Protein AF-A0AAV9SFW2-F1 (afdb_monomer)

Radius of gyration: 16.18 Å; Cα contacts (8 Å, |Δi|>4): 229; chains: 1; b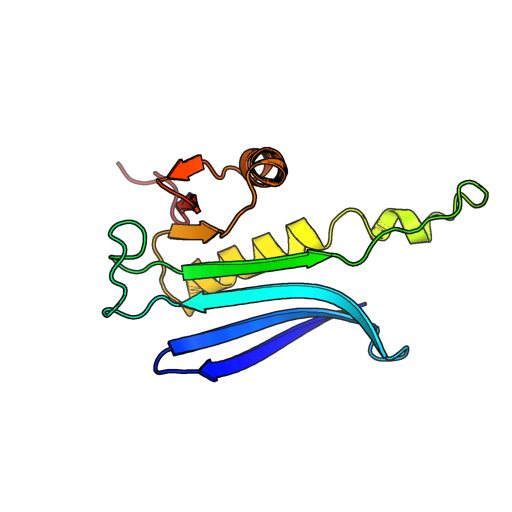ounding box: 47×31×48 Å

pLDDT: mean 85.66, std 17.88, range [33.75, 98.5]

Mean predicted aligned error: 6.97 Å

Sequence (133 aa):
VELVRRDYVANGGRETFLSYEDPEQDILIGLLRLRRCSPQSFRPELKGGVSIVRELHVYGSVVPVSSRDPSKFQHQGFGMMLMEEAERIAREEHGSEKLAVISGVGTRNYYRKMGYELEGPYMVKHLYGAELD

Foldseek 3Di:
DDWDWDWDDDPNWIKIKIFDADPVVRDTFWIWIKIFDDCPDPDPVNHDLEMETEDTGGPDLPDDPPDPDPVSVVSVPRSVVNVVVSLVCSCPPSVGQKYWYQDDPVCLVVVVVVVFDDDPRTTMDGSDDPDDD

Solvent-accessible surface area (backbone atoms only — not comparable to full-atom values): 7829 Å² total; per-residue (Å²): 119,46,84,46,79,50,76,49,80,54,95,94,27,51,37,40,39,39,31,37,32,30,81,91,77,73,40,78,48,30,40,33,38,38,32,50,53,45,93,82,48,82,53,75,91,42,48,82,48,22,23,34,35,68,42,77,48,64,59,76,88,80,68,63,94,87,60,95,49,78,76,67,61,69,66,78,44,58,66,57,54,52,49,52,51,51,51,48,45,28,39,75,72,64,60,18,53,30,42,33,28,65,56,57,82,90,49,46,67,62,46,41,77,74,66,29,44,83,53,89,83,27,37,32,33,68,66,68,70,99,79,89,131

Nearest PDB structures (foldseek):
  8ptx-assembly1_C  TM=8.961E-01  e=6.144E-18  Homo sapiens
  8pty-assembly1_C  TM=9.629E-01  e=1.312E-15  Homo sapiens
  8avg-assembly1_C  TM=9.778E-01  e=6.100E-14  Mus musculus
  8asv-assembly1_C  TM=8.853E-01  e=6.397E-15  Saccharomyces cerevisiae
  6iaz-assembly1_A  TM=8.730E-01  e=1.225E-11  Methanocaldococcus infernus

Organism: NCBI:txid28760

InterPro domains:
  IPR000182 GNAT domain [PF13673] (72-122)
  IPR000182 GNAT domain [PS51186] (1-133)
  IPR016181 Acyl-CoA N-acyltransferase [SSF55729] (10-124)
  IPR039661 ELP3/YhcC [PTHR11135] (1-127)

Structure (mmCIF, N/CA/C/O backbone):
data_AF-A0AAV9SFW2-F1
#
_entry.id   AF-A0AAV9SFW2-F1
#
loop_
_atom_site.group_PDB
_atom_site.id
_atom_site.type_symbol
_atom_site.label_atom_id
_atom_site.label_alt_id
_atom_site.label_comp_id
_atom_site.label_asym_id
_atom_site.label_entity_id
_atom_site.label_seq_id
_atom_site.pdbx_PDB_ins_code
_atom_site.Cartn_x
_atom_site.Cartn_y
_atom_site.Cartn_z
_atom_site.occupancy
_atom_site.B_iso_or_equiv
_atom_site.auth_seq_id
_atom_site.auth_comp_id
_atom_site.auth_asym_id
_atom_site.auth_atom_id
_atom_site.pdbx_PDB_model_num
ATOM 1 N N . VAL A 1 1 ? -12.050 -5.691 17.231 1.00 86.25 1 VAL A N 1
ATOM 2 C CA . VAL A 1 1 ? -11.300 -5.209 16.048 1.00 86.25 1 VAL A CA 1
ATOM 3 C C . VAL A 1 1 ? -10.505 -6.344 15.444 1.00 86.25 1 VAL A C 1
ATOM 5 O O . VAL A 1 1 ? -9.647 -6.902 16.119 1.00 86.25 1 VAL A O 1
ATOM 8 N N . GLU A 1 2 ? -10.789 -6.669 14.193 1.00 92.38 2 GLU A N 1
ATOM 9 C CA . GLU A 1 2 ? -10.129 -7.732 13.439 1.00 92.38 2 GLU A CA 1
ATOM 10 C C . GLU A 1 2 ? -9.654 -7.225 12.076 1.00 92.38 2 GLU A C 1
ATOM 12 O O . GLU A 1 2 ? -10.175 -6.238 11.552 1.00 92.38 2 GLU A O 1
ATOM 17 N N . LEU A 1 3 ? -8.635 -7.888 11.529 1.00 95.12 3 LEU A N 1
ATOM 18 C CA . LEU A 1 3 ? -8.185 -7.671 10.161 1.00 95.12 3 LEU A CA 1
ATOM 19 C C .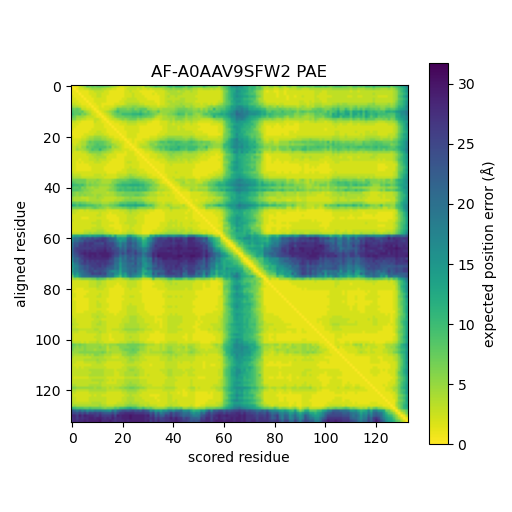 LEU A 1 3 ? -9.055 -8.515 9.227 1.00 95.12 3 LEU A C 1
ATOM 21 O O . LEU A 1 3 ? -9.060 -9.742 9.317 1.00 95.12 3 LEU A O 1
ATOM 25 N N . VAL A 1 4 ? -9.734 -7.859 8.297 1.00 96.12 4 VAL A N 1
ATOM 26 C CA . VAL A 1 4 ? -10.562 -8.493 7.277 1.00 96.12 4 VAL A CA 1
ATOM 27 C C . VAL A 1 4 ? -9.896 -8.333 5.915 1.00 96.12 4 VAL A C 1
ATOM 29 O O . VAL A 1 4 ? -9.399 -7.264 5.559 1.00 96.12 4 VAL A O 1
ATOM 32 N N . ARG A 1 5 ? -9.898 -9.413 5.130 1.00 97.38 5 ARG A N 1
ATOM 33 C CA . ARG A 1 5 ? -9.393 -9.443 3.755 1.00 97.38 5 ARG A CA 1
ATOM 34 C C . ARG A 1 5 ? -10.498 -9.861 2.798 1.00 97.38 5 ARG A C 1
ATOM 36 O O . ARG A 1 5 ? -11.179 -10.859 3.023 1.00 97.38 5 ARG A O 1
ATOM 43 N N . ARG A 1 6 ? -10.645 -9.126 1.696 1.00 96.44 6 ARG A N 1
ATOM 44 C CA . ARG A 1 6 ? -11.575 -9.444 0.605 1.00 96.44 6 ARG A CA 1
ATOM 45 C C . ARG A 1 6 ? -10.853 -9.322 -0.734 1.00 96.44 6 ARG A C 1
ATOM 47 O O . ARG A 1 6 ? -10.420 -8.234 -1.108 1.00 96.44 6 ARG A O 1
ATOM 54 N N . ASP A 1 7 ? -10.745 -10.431 -1.459 1.00 96.38 7 ASP A N 1
ATOM 55 C CA . ASP A 1 7 ? -10.113 -10.476 -2.781 1.00 96.38 7 ASP A CA 1
ATOM 56 C C . ASP A 1 7 ? -11.164 -10.481 -3.892 1.00 96.38 7 ASP A C 1
ATOM 58 O O . ASP A 1 7 ? -12.179 -11.173 -3.805 1.00 96.38 7 ASP A O 1
ATOM 62 N N . TYR A 1 8 ? -10.917 -9.732 -4.966 1.00 93.62 8 TYR A N 1
ATOM 63 C CA . TYR A 1 8 ? -11.796 -9.705 -6.134 1.00 93.62 8 TYR A CA 1
ATOM 64 C C . TYR A 1 8 ? -11.028 -9.425 -7.429 1.00 93.62 8 TYR A C 1
ATOM 66 O O . TYR A 1 8 ? -9.925 -8.874 -7.441 1.00 93.62 8 TYR A O 1
ATOM 74 N N . VAL A 1 9 ? -11.617 -9.826 -8.557 1.00 91.00 9 VAL A N 1
ATOM 75 C CA . VAL A 1 9 ? -11.064 -9.568 -9.892 1.00 91.00 9 VAL A CA 1
ATOM 76 C C . VAL A 1 9 ? -11.655 -8.274 -10.439 1.00 91.00 9 VAL A C 1
ATOM 78 O O . VAL A 1 9 ? -12.872 -8.112 -10.482 1.00 91.00 9 VAL A O 1
ATOM 81 N N . ALA A 1 10 ? -10.797 -7.365 -10.899 1.00 86.12 10 ALA A N 1
ATOM 82 C CA . ALA A 1 10 ? -11.208 -6.107 -11.512 1.00 86.12 10 ALA A CA 1
ATOM 83 C C . ALA A 1 10 ? -10.307 -5.753 -12.702 1.00 86.12 10 ALA A C 1
ATOM 85 O O . ALA A 1 10 ? -9.087 -5.597 -12.555 1.00 86.12 10 ALA A O 1
ATOM 86 N N . ASN A 1 11 ? -10.920 -5.591 -13.882 1.00 82.12 11 ASN A N 1
ATOM 87 C CA . ASN A 1 11 ? -10.264 -5.171 -15.128 1.00 82.12 11 ASN A CA 1
ATOM 88 C C . ASN A 1 11 ? -8.974 -5.958 -15.420 1.00 82.12 11 ASN A C 1
ATOM 90 O O . ASN A 1 11 ? -7.901 -5.378 -15.581 1.00 82.12 11 ASN A O 1
ATOM 94 N N . GLY A 1 12 ? -9.063 -7.292 -15.391 1.00 77.19 12 GLY A N 1
ATOM 95 C CA . GLY A 1 12 ? -7.936 -8.187 -15.683 1.00 77.19 12 GLY A CA 1
ATOM 96 C C . GLY A 1 12 ? -6.836 -8.241 -14.614 1.00 77.19 12 GLY A C 1
ATOM 97 O O . GLY A 1 12 ? -5.820 -8.891 -14.835 1.00 77.19 12 GLY A O 1
ATOM 98 N N . GLY A 1 13 ? -7.016 -7.587 -13.462 1.00 80.44 13 GLY A N 1
ATOM 99 C CA . GLY A 1 13 ? -6.114 -7.693 -12.312 1.00 80.44 13 GLY A CA 1
ATOM 100 C C . GLY A 1 13 ? -6.812 -8.241 -11.072 1.00 80.44 13 GLY A C 1
ATOM 101 O O . GLY A 1 13 ? -8.042 -8.287 -11.006 1.00 80.44 13 GLY A O 1
ATOM 102 N N . ARG A 1 14 ? -6.007 -8.643 -10.087 1.00 85.56 14 ARG A N 1
ATOM 103 C CA . ARG A 1 14 ? -6.465 -9.036 -8.750 1.00 85.56 14 ARG A CA 1
ATOM 104 C C . ARG A 1 14 ? -6.302 -7.860 -7.794 1.00 85.56 14 ARG A C 1
ATOM 106 O O . ARG A 1 14 ? -5.221 -7.271 -7.720 1.00 85.56 14 ARG A O 1
ATOM 113 N N . GLU A 1 15 ? -7.387 -7.523 -7.114 1.00 94.38 15 GLU A N 1
ATOM 114 C CA . GLU A 1 15 ? -7.433 -6.536 -6.041 1.00 94.38 15 GLU A CA 1
ATOM 115 C C . GLU A 1 15 ? -7.601 -7.274 -4.712 1.00 94.38 15 GLU A C 1
ATOM 117 O O . GLU A 1 15 ? -8.403 -8.204 -4.610 1.00 94.38 15 GLU A O 1
ATOM 122 N N . THR A 1 16 ? -6.870 -6.812 -3.707 1.00 97.56 16 THR A N 1
ATOM 123 C CA . THR A 1 16 ? -6.958 -7.253 -2.320 1.00 97.56 16 THR A CA 1
ATOM 124 C C . THR A 1 16 ? -7.346 -6.048 -1.479 1.00 97.56 16 THR A C 1
ATOM 126 O O . THR A 1 16 ? -6.617 -5.055 -1.400 1.00 97.56 16 THR A O 1
ATOM 129 N N . PHE A 1 17 ? -8.534 -6.109 -0.889 1.00 97.94 17 PHE A N 1
ATOM 130 C CA . PHE A 1 17 ? -9.034 -5.106 0.039 1.00 97.94 17 PHE A CA 1
ATOM 131 C C . PHE A 1 17 ? -8.771 -5.580 1.463 1.00 97.94 17 PHE A C 1
ATOM 133 O O . PHE A 1 17 ? -9.316 -6.602 1.882 1.00 97.94 17 PHE A O 1
ATOM 140 N N . LEU A 1 18 ? -7.929 -4.842 2.178 1.00 98.12 18 LEU A N 1
ATOM 141 C CA . LEU A 1 18 ? -7.646 -5.057 3.590 1.00 98.12 18 LEU A CA 1
ATOM 142 C C . LEU A 1 18 ? -8.364 -3.997 4.406 1.00 98.12 18 LEU A C 1
ATOM 144 O O . LEU A 1 18 ? -8.395 -2.829 4.016 1.00 98.12 18 LEU A O 1
ATOM 148 N N . SER A 1 19 ? -8.886 -4.383 5.555 1.00 97.06 19 SER A N 1
ATOM 149 C CA . SER A 1 19 ? -9.516 -3.451 6.474 1.00 97.06 19 SER A CA 1
ATOM 150 C C . SER A 1 19 ? -9.387 -3.914 7.911 1.00 97.06 19 SER A C 1
ATOM 152 O O . SER A 1 19 ? -9.355 -5.104 8.195 1.00 97.06 19 SER A O 1
ATOM 154 N N . TYR A 1 20 ? -9.324 -2.953 8.824 1.00 94.50 20 TYR A N 1
ATOM 155 C CA . TYR A 1 20 ? -9.602 -3.214 10.227 1.00 94.50 20 TYR A CA 1
ATOM 156 C C . TYR A 1 20 ? -11.046 -2.830 10.509 1.00 94.50 20 TYR A C 1
ATOM 158 O O . TYR A 1 20 ? -11.437 -1.681 10.286 1.00 94.50 20 TYR A O 1
ATOM 166 N N . GLU A 1 21 ? -11.824 -3.797 10.980 1.00 92.44 21 GLU A N 1
ATOM 167 C CA . GLU A 1 21 ? -13.260 -3.669 11.226 1.00 92.44 21 GLU A CA 1
ATOM 168 C C . GLU A 1 21 ? -13.593 -4.100 12.665 1.00 92.44 21 GLU A C 1
ATOM 170 O O . GLU A 1 21 ? -12.878 -4.894 13.287 1.00 92.44 21 GLU A O 1
ATOM 175 N N . ASP A 1 22 ? -14.671 -3.547 13.214 1.00 87.88 22 ASP A N 1
ATOM 176 C CA . ASP A 1 22 ? -15.398 -4.099 14.354 1.00 87.88 22 ASP A CA 1
ATOM 177 C C . ASP A 1 22 ? -16.707 -4.711 13.825 1.00 87.88 22 ASP A C 1
ATOM 179 O O . ASP A 1 22 ? -17.646 -3.962 13.547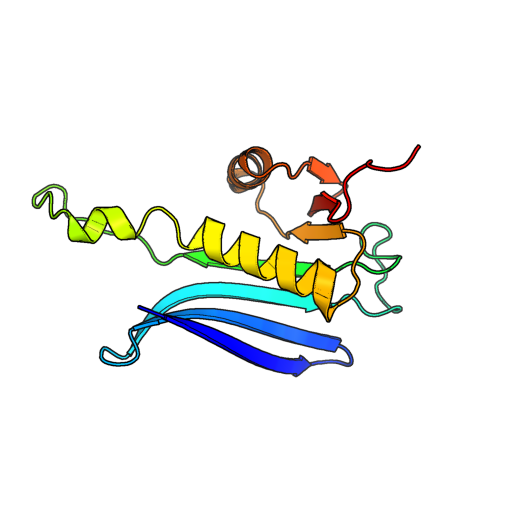 1.00 87.88 22 ASP A O 1
ATOM 183 N N . PRO A 1 23 ? -16.773 -6.041 13.623 1.00 82.94 23 PRO A N 1
ATOM 184 C CA . PRO A 1 23 ? -17.946 -6.685 13.033 1.00 82.94 23 PRO A CA 1
ATOM 185 C C . PRO A 1 23 ? -19.170 -6.662 13.944 1.00 82.94 23 PRO A C 1
ATOM 187 O O . PRO A 1 23 ? -20.293 -6.697 13.449 1.00 82.94 23 PRO A O 1
ATOM 190 N N . GLU A 1 24 ? -18.974 -6.618 15.266 1.00 86.50 24 GLU A N 1
ATOM 191 C CA . GLU A 1 24 ? -20.088 -6.561 16.216 1.00 86.50 24 GLU A CA 1
ATOM 192 C C . GLU A 1 24 ? -20.779 -5.199 16.156 1.00 86.50 24 GLU A C 1
ATOM 194 O O . GLU A 1 24 ? -22.001 -5.111 16.273 1.00 86.50 24 GLU A O 1
ATOM 199 N N . GLN A 1 25 ? -19.992 -4.140 15.960 1.00 82.62 25 GLN A N 1
ATOM 200 C CA . GLN A 1 25 ? -20.489 -2.767 15.893 1.00 82.62 25 GLN A CA 1
ATOM 201 C C . GLN A 1 25 ? -20.710 -2.250 14.464 1.00 82.62 25 GLN A C 1
ATOM 203 O O . GLN A 1 25 ? -21.194 -1.131 14.308 1.00 82.62 25 GLN A O 1
ATOM 208 N N . ASP A 1 26 ? -20.369 -3.039 13.440 1.00 86.19 26 ASP A N 1
ATOM 209 C CA . ASP A 1 26 ? -20.379 -2.656 12.019 1.00 86.19 26 ASP A CA 1
ATOM 210 C C . ASP A 1 26 ? -19.575 -1.365 11.743 1.00 86.19 26 ASP A C 1
ATOM 212 O O . ASP A 1 26 ? -20.018 -0.439 11.060 1.00 86.19 26 ASP A O 1
ATOM 216 N N . ILE A 1 27 ? -18.372 -1.271 12.330 1.00 87.81 27 ILE A N 1
ATOM 217 C CA . ILE A 1 27 ? -17.496 -0.091 12.225 1.00 87.81 27 ILE A CA 1
ATOM 218 C C . ILE A 1 27 ? -16.256 -0.410 11.394 1.00 87.81 27 ILE A C 1
ATOM 220 O O . ILE A 1 27 ? -15.498 -1.328 11.699 1.00 87.81 27 ILE A O 1
ATOM 224 N N . LEU A 1 28 ? -15.974 0.436 10.404 1.00 90.00 28 LEU A N 1
ATOM 225 C CA . LEU A 1 28 ? -14.730 0.420 9.640 1.00 90.00 28 LEU A CA 1
ATOM 226 C C . LEU A 1 28 ? -13.711 1.404 10.235 1.00 90.00 28 LEU A C 1
ATOM 228 O O . LEU A 1 28 ? -13.930 2.614 10.250 1.00 90.00 28 LEU A O 1
ATOM 232 N N . ILE A 1 29 ? -12.568 0.891 10.689 1.00 91.50 29 ILE A N 1
ATOM 233 C CA . ILE A 1 29 ? -11.520 1.673 11.367 1.00 91.50 29 ILE A CA 1
ATOM 234 C C . ILE A 1 29 ? -10.465 2.162 10.374 1.00 91.50 29 ILE A C 1
ATOM 236 O O . ILE A 1 29 ? -9.985 3.294 10.448 1.00 91.50 29 ILE A O 1
ATOM 240 N N . GLY A 1 30 ? -10.105 1.327 9.409 1.00 93.38 30 GLY A N 1
ATOM 241 C CA . GLY A 1 30 ? -9.172 1.687 8.353 1.00 93.38 30 GLY A CA 1
ATOM 242 C C . GLY A 1 30 ? -9.217 0.679 7.223 1.00 93.38 30 GLY A C 1
ATOM 243 O O . GLY A 1 30 ? -9.657 -0.451 7.414 1.00 93.38 30 GLY A O 1
ATOM 244 N N . LEU A 1 31 ? -8.765 1.098 6.049 1.00 97.25 31 LEU A N 1
ATOM 245 C CA . LEU A 1 31 ? -8.707 0.278 4.851 1.00 97.25 31 LEU A CA 1
ATOM 246 C C . LEU A 1 31 ? -7.405 0.491 4.084 1.00 97.25 31 LEU A C 1
ATOM 248 O O . LEU A 1 31 ? -6.758 1.539 4.175 1.00 97.25 31 LEU A O 1
ATOM 252 N N . LEU A 1 32 ? -7.058 -0.510 3.288 1.00 98.50 32 LEU A N 1
ATOM 253 C CA . LEU A 1 32 ? -6.001 -0.466 2.299 1.00 98.50 32 LEU A CA 1
ATOM 254 C C . LEU A 1 32 ? -6.455 -1.207 1.039 1.00 98.50 32 LEU A C 1
ATOM 256 O O . LEU A 1 32 ? -6.989 -2.315 1.097 1.00 98.50 32 LEU A O 1
ATOM 260 N N . ARG A 1 33 ? -6.210 -0.597 -0.123 1.00 98.50 33 ARG A N 1
ATOM 261 C CA . ARG A 1 33 ? -6.430 -1.219 -1.434 1.00 98.50 33 ARG A CA 1
ATOM 262 C C . ARG A 1 33 ? -5.100 -1.605 -2.059 1.00 98.50 33 ARG A C 1
ATOM 264 O O . ARG A 1 33 ? -4.335 -0.728 -2.469 1.00 98.50 33 ARG A O 1
ATOM 271 N N . LEU A 1 34 ? -4.858 -2.903 -2.172 1.00 98.38 34 LEU A N 1
ATOM 272 C CA . LEU A 1 34 ? -3.677 -3.479 -2.799 1.00 98.38 34 LEU A CA 1
ATOM 273 C C . LEU A 1 34 ? -4.049 -4.064 -4.163 1.00 98.38 34 LEU A C 1
ATOM 275 O O . LEU A 1 34 ? -5.027 -4.794 -4.291 1.00 98.38 34 LEU A O 1
ATOM 279 N N . ARG A 1 35 ? -3.240 -3.794 -5.186 1.00 96.00 35 ARG A N 1
ATOM 280 C CA . ARG A 1 35 ? -3.397 -4.389 -6.518 1.00 96.00 35 ARG A CA 1
ATOM 281 C C . ARG A 1 35 ? -2.078 -4.983 -6.985 1.00 96.00 35 ARG A C 1
ATOM 283 O O . ARG A 1 35 ? -1.055 -4.301 -6.963 1.00 96.00 35 ARG A O 1
ATOM 290 N N . ARG A 1 36 ? -2.103 -6.209 -7.509 1.00 94.12 36 ARG A N 1
ATOM 291 C CA . ARG A 1 36 ? -0.976 -6.732 -8.296 1.00 94.12 36 ARG A CA 1
ATOM 292 C C . ARG A 1 36 ? -0.971 -6.069 -9.673 1.00 94.12 36 ARG A C 1
ATOM 294 O O . ARG A 1 36 ? -1.965 -6.156 -10.402 1.00 94.12 36 ARG A O 1
ATOM 301 N N . CYS A 1 37 ? 0.127 -5.417 -10.049 1.00 91.94 37 CYS A N 1
ATOM 302 C CA . CYS A 1 37 ? 0.242 -4.822 -11.377 1.00 91.94 37 CYS A CA 1
ATOM 303 C C . CYS A 1 37 ? 0.221 -5.914 -12.451 1.00 91.94 37 CYS A C 1
ATOM 305 O O . CYS A 1 37 ? 0.890 -6.942 -12.344 1.00 91.94 37 CYS A O 1
ATOM 307 N N . SER A 1 38 ? -0.554 -5.675 -13.504 1.00 86.06 38 SER A N 1
ATOM 308 C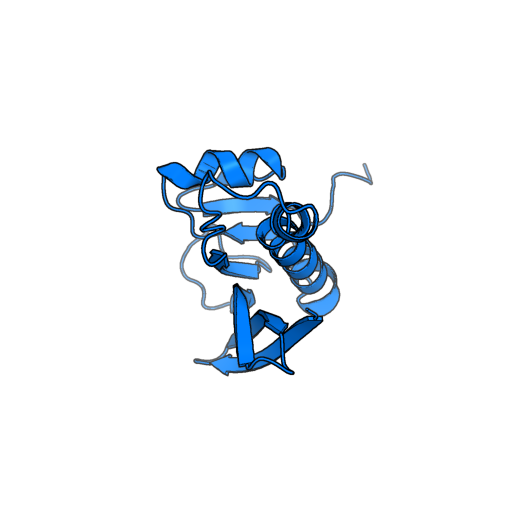 CA . SER A 1 38 ? -0.597 -6.547 -14.672 1.00 86.06 38 SER A CA 1
ATOM 309 C C . SER A 1 38 ? 0.582 -6.250 -15.611 1.00 86.06 38 SER A C 1
ATOM 311 O O . SER A 1 38 ? 1.053 -5.110 -15.634 1.00 86.06 38 SER A O 1
ATOM 313 N N . PRO A 1 39 ? 1.007 -7.195 -16.468 1.00 81.88 39 PRO A N 1
ATOM 314 C CA . PRO A 1 39 ? 2.047 -6.946 -17.475 1.00 81.88 39 PRO A CA 1
ATOM 315 C C . PRO A 1 39 ? 1.754 -5.761 -18.413 1.00 81.88 39 PRO A C 1
ATOM 317 O O . PRO A 1 39 ? 2.670 -5.176 -18.979 1.00 81.88 39 PRO A O 1
ATOM 320 N N . GLN A 1 40 ? 0.481 -5.380 -18.559 1.00 83.81 40 GLN A N 1
ATOM 321 C CA . GLN A 1 40 ? 0.026 -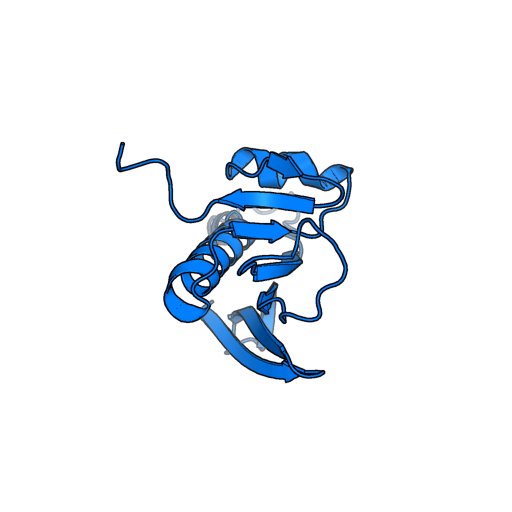4.252 -19.377 1.00 83.81 40 GLN A CA 1
ATOM 322 C C . GLN A 1 40 ? 0.221 -2.874 -18.710 1.00 83.81 40 GLN A C 1
ATOM 324 O O . GLN A 1 40 ? -0.158 -1.858 -19.292 1.00 83.81 40 GLN A O 1
ATOM 329 N N . SER A 1 41 ? 0.789 -2.803 -17.499 1.00 86.06 41 SER A N 1
ATOM 330 C CA . SER A 1 41 ? 1.103 -1.528 -16.843 1.00 86.06 41 SER A CA 1
ATOM 331 C C . SER A 1 41 ? 2.043 -0.677 -17.707 1.00 86.06 41 SER A C 1
ATOM 333 O O . SER A 1 41 ? 3.144 -1.091 -18.070 1.00 86.06 41 SER A O 1
ATOM 335 N N . PHE A 1 42 ? 1.610 0.544 -18.034 1.00 86.88 42 PHE A N 1
ATOM 336 C CA . PHE A 1 42 ? 2.327 1.429 -18.960 1.00 86.88 42 PHE A CA 1
ATOM 337 C C . PHE A 1 42 ? 3.443 2.244 -18.292 1.00 86.88 42 PHE A C 1
ATOM 339 O O . PHE A 1 42 ? 4.397 2.644 -18.959 1.00 86.88 42 PHE A O 1
ATOM 346 N N . ARG A 1 43 ? 3.334 2.497 -16.982 1.00 90.69 43 ARG A N 1
ATOM 347 C CA . ARG A 1 43 ? 4.327 3.257 -16.213 1.00 90.69 43 ARG A CA 1
ATOM 348 C C . ARG A 1 43 ? 5.583 2.410 -15.989 1.00 90.69 43 ARG A C 1
ATOM 350 O O . ARG A 1 43 ? 5.434 1.287 -15.509 1.00 90.69 43 ARG A O 1
ATOM 357 N N . PRO A 1 44 ? 6.787 2.910 -16.321 1.00 90.25 44 PRO A N 1
ATOM 358 C CA . PRO A 1 44 ? 8.021 2.140 -16.180 1.00 90.25 44 PRO A CA 1
ATOM 359 C C . PRO A 1 44 ? 8.280 1.694 -14.735 1.00 90.25 44 PRO A C 1
ATOM 361 O O . PRO A 1 44 ? 8.704 0.562 -14.533 1.00 90.25 44 PRO A O 1
ATOM 364 N N . GLU A 1 45 ? 7.924 2.514 -13.744 1.00 91.56 45 GLU A N 1
ATOM 365 C CA . GLU A 1 45 ? 8.108 2.239 -12.309 1.00 91.56 45 GLU A CA 1
ATOM 366 C C . GLU A 1 45 ? 7.262 1.052 -11.808 1.00 91.56 45 GLU A C 1
ATOM 368 O O . GLU A 1 45 ? 7.538 0.485 -10.753 1.00 91.56 45 GLU A O 1
ATOM 373 N N . LEU A 1 46 ? 6.219 0.674 -12.559 1.00 92.38 46 LEU A N 1
ATOM 374 C CA . LEU A 1 46 ? 5.271 -0.393 -12.217 1.00 92.38 46 LEU A CA 1
ATOM 375 C C . LEU A 1 46 ? 5.454 -1.662 -13.069 1.00 92.38 46 LEU A C 1
ATOM 377 O O . LEU A 1 46 ? 4.581 -2.537 -13.064 1.00 92.38 46 LEU A O 1
ATOM 381 N N . LYS A 1 47 ? 6.547 -1.754 -13.835 1.00 89.12 47 LYS A N 1
ATOM 382 C CA . LYS A 1 47 ? 6.915 -2.948 -14.609 1.00 89.12 47 LYS A CA 1
ATOM 383 C C . LYS A 1 47 ? 7.778 -3.894 -13.772 1.00 89.12 47 LYS A C 1
ATOM 385 O O . LYS A 1 47 ? 8.452 -3.454 -12.853 1.00 89.12 47 LYS A O 1
ATOM 390 N N . GLY A 1 48 ? 7.780 -5.180 -14.136 1.00 83.38 48 GLY A N 1
ATOM 391 C CA . GLY A 1 48 ? 8.668 -6.175 -13.520 1.00 83.38 48 GLY A CA 1
ATOM 392 C C . GLY A 1 48 ? 8.186 -6.680 -12.159 1.00 83.38 48 GLY A C 1
ATOM 393 O O . GLY A 1 48 ? 8.917 -6.612 -11.189 1.00 83.38 48 GLY A O 1
ATOM 394 N N . GLY A 1 49 ? 6.940 -7.160 -12.067 1.00 89.56 49 GLY A N 1
ATOM 395 C CA . GLY A 1 49 ? 6.465 -7.809 -10.836 1.00 89.56 49 GLY A CA 1
ATOM 396 C C . GLY A 1 49 ? 6.308 -6.840 -9.662 1.00 89.56 49 GLY A C 1
ATOM 397 O O . GLY A 1 49 ? 6.933 -6.999 -8.621 1.00 89.56 49 GLY A O 1
ATOM 398 N N . VAL A 1 50 ? 5.452 -5.832 -9.825 1.00 95.06 50 VAL A N 1
ATOM 399 C CA . VAL A 1 50 ? 5.193 -4.809 -8.802 1.00 95.06 50 VAL A CA 1
ATOM 400 C C . VAL A 1 50 ? 3.785 -4.982 -8.241 1.00 95.06 50 VAL A C 1
ATOM 402 O O . VAL A 1 50 ? 2.840 -5.267 -8.981 1.00 95.06 50 VAL A O 1
ATOM 405 N N . SER A 1 51 ? 3.619 -4.761 -6.943 1.00 97.12 51 SER A N 1
ATOM 406 C CA . SER A 1 51 ? 2.303 -4.506 -6.353 1.00 97.12 51 SER A CA 1
ATOM 407 C C . SER A 1 51 ? 2.163 -3.031 -6.014 1.00 97.12 51 SER A C 1
ATOM 409 O O . SER A 1 51 ? 3.154 -2.347 -5.765 1.00 97.12 51 SER A O 1
ATOM 411 N N . ILE A 1 52 ? 0.932 -2.527 -6.022 1.00 97.50 52 ILE A N 1
ATOM 412 C CA . ILE A 1 52 ? 0.642 -1.123 -5.750 1.00 97.50 52 ILE A CA 1
ATOM 413 C C . ILE A 1 52 ? -0.439 -0.971 -4.683 1.00 97.50 52 ILE A C 1
ATOM 415 O O . ILE A 1 52 ? -1.544 -1.499 -4.817 1.00 97.50 52 ILE A O 1
ATOM 419 N N . VAL A 1 53 ? -0.128 -0.199 -3.645 1.00 98.38 53 VAL A N 1
ATOM 420 C CA . VAL A 1 53 ? -1.103 0.371 -2.719 1.00 98.38 53 VAL A CA 1
ATOM 421 C C . VAL A 1 53 ? -1.720 1.590 -3.387 1.00 98.38 53 VAL A C 1
ATOM 423 O O . VAL A 1 53 ? -1.061 2.604 -3.641 1.00 98.38 53 VAL A O 1
ATOM 426 N N . ARG A 1 54 ? -3.002 1.469 -3.713 1.00 97.06 54 ARG A N 1
ATOM 427 C CA . ARG A 1 54 ? -3.767 2.507 -4.411 1.00 97.06 54 ARG A CA 1
ATOM 428 C C . ARG A 1 54 ? -4.389 3.507 -3.449 1.00 97.06 54 ARG A C 1
ATOM 430 O O . ARG A 1 54 ? -4.621 4.650 -3.823 1.00 97.06 54 ARG A O 1
ATOM 437 N N . GLU A 1 55 ? -4.675 3.049 -2.240 1.00 97.06 55 GLU A N 1
ATOM 438 C CA . GLU A 1 55 ? -5.305 3.820 -1.182 1.00 97.06 55 GLU A CA 1
ATOM 439 C C . GLU A 1 55 ? -4.915 3.204 0.162 1.00 97.06 55 GLU A C 1
ATOM 441 O O . GLU A 1 55 ? -4.979 1.986 0.319 1.00 97.06 55 GLU A O 1
ATOM 446 N N . LEU A 1 56 ? -4.533 4.054 1.109 1.00 96.38 56 LEU A N 1
ATOM 447 C CA . LEU A 1 56 ? -4.469 3.754 2.534 1.00 96.38 56 LEU A CA 1
ATOM 448 C C . LEU A 1 56 ? -5.278 4.845 3.228 1.00 96.38 56 LEU A C 1
ATOM 450 O O . LEU A 1 56 ? -4.993 6.032 3.049 1.00 96.38 56 LEU A O 1
ATOM 454 N N . HIS A 1 57 ? -6.274 4.451 4.011 1.00 94.06 57 HIS A N 1
ATOM 455 C CA . HIS A 1 57 ? -7.108 5.383 4.753 1.00 94.06 57 HIS A CA 1
ATOM 456 C C . HIS A 1 57 ? -7.353 4.842 6.154 1.00 94.06 57 HIS A C 1
ATOM 458 O O . HIS A 1 57 ? -7.831 3.725 6.316 1.00 94.06 57 HIS A O 1
ATOM 464 N N . VAL A 1 58 ? -7.045 5.638 7.172 1.00 90.38 58 VAL A N 1
ATOM 465 C CA . VAL A 1 58 ? -7.374 5.323 8.565 1.00 90.38 58 VAL A CA 1
ATOM 466 C C . VAL A 1 58 ? -8.352 6.384 9.031 1.00 90.38 58 VAL A C 1
ATOM 468 O O . VAL A 1 58 ? -8.029 7.575 8.994 1.00 90.38 58 VAL A O 1
ATOM 471 N N . TYR A 1 59 ? -9.551 5.962 9.422 1.00 86.88 59 TYR A N 1
ATOM 472 C CA . TYR A 1 59 ? -10.570 6.880 9.903 1.00 86.88 59 TYR A CA 1
ATOM 473 C C . TYR A 1 59 ? -10.132 7.466 11.243 1.00 86.88 59 TYR A C 1
ATOM 475 O O . TYR A 1 59 ? -9.545 6.793 12.092 1.00 86.88 59 TYR A O 1
ATOM 483 N N . GLY A 1 60 ? -10.340 8.776 11.375 1.00 67.56 60 GLY A N 1
ATOM 484 C CA . GLY A 1 60 ? -9.707 9.588 12.399 1.00 67.56 60 GLY A CA 1
ATOM 485 C C . GLY A 1 60 ? -9.935 9.083 13.820 1.00 67.56 60 GLY A C 1
ATOM 486 O O . GLY A 1 60 ? -11.061 8.887 14.270 1.00 67.56 60 GLY A O 1
ATOM 487 N N . SER A 1 61 ? -8.832 9.038 14.559 1.00 52.66 61 SER A N 1
ATOM 488 C CA . SER A 1 61 ? -8.751 9.218 16.002 1.00 52.66 61 SER A CA 1
ATOM 489 C C . SER A 1 61 ? -9.320 10.589 16.406 1.00 52.66 61 SER A C 1
ATOM 491 O O . SER A 1 61 ? -8.573 11.504 16.756 1.00 52.66 61 SER A O 1
ATOM 493 N N . VAL A 1 62 ? -10.640 10.774 16.333 1.00 43.22 62 VAL A N 1
ATOM 494 C CA . VAL A 1 62 ? -11.312 11.923 16.954 1.00 43.22 62 VAL A CA 1
ATOM 495 C C . VAL A 1 62 ? -11.423 11.608 18.440 1.00 43.22 62 VAL A C 1
ATOM 497 O O . VAL A 1 62 ? -12.443 11.126 18.921 1.00 43.22 62 VAL A O 1
ATOM 500 N N . VAL A 1 63 ? -10.337 11.809 19.183 1.00 40.06 63 VAL A N 1
ATOM 501 C CA . VAL A 1 63 ? -10.400 11.766 20.643 1.00 40.06 63 VAL A CA 1
ATOM 502 C C . VAL A 1 63 ? -10.784 13.169 21.105 1.00 40.06 63 VAL A C 1
ATOM 504 O O . VAL A 1 63 ? -9.998 14.097 20.904 1.00 40.06 63 VAL A O 1
ATOM 507 N N . PRO A 1 64 ? -11.965 13.377 21.718 1.00 36.81 64 PRO A N 1
ATOM 508 C CA . PRO A 1 64 ? -12.227 14.615 22.432 1.00 36.81 64 PRO A CA 1
ATOM 509 C C . PRO A 1 64 ? -11.120 14.804 23.469 1.00 36.81 64 PRO A C 1
ATOM 511 O O . PRO A 1 64 ? -10.826 13.884 24.235 1.00 36.81 64 PRO A O 1
ATOM 514 N N . VAL A 1 65 ? -10.527 15.998 23.512 1.00 42.66 65 VAL A N 1
ATOM 515 C CA . VAL A 1 65 ? -9.429 16.387 24.423 1.00 42.66 65 VAL A CA 1
ATOM 516 C C . VAL A 1 65 ? -9.765 16.145 25.914 1.00 42.66 65 VAL A C 1
ATOM 518 O O . VAL A 1 65 ? -8.883 16.172 26.765 1.00 42.66 65 VAL A O 1
ATOM 521 N N . SER A 1 66 ? -11.021 15.840 26.250 1.00 39.00 66 SER A N 1
ATOM 522 C CA . SER A 1 66 ? -11.526 15.653 27.611 1.00 39.00 66 SER A CA 1
ATOM 523 C C . SER A 1 66 ? -11.530 14.215 28.158 1.00 39.00 66 SER A C 1
ATOM 525 O O . SER A 1 66 ? -11.956 14.024 29.292 1.00 39.00 66 SER A O 1
ATOM 527 N N . SER A 1 67 ? -11.056 13.193 27.434 1.00 42.66 67 SER A N 1
ATOM 528 C CA . SER A 1 67 ? -10.982 11.827 27.995 1.00 42.66 67 SER A CA 1
ATOM 529 C C . SER A 1 67 ? -9.731 11.081 27.539 1.00 42.66 67 SER A C 1
ATOM 531 O O . SER A 1 67 ? -9.677 10.517 26.446 1.00 42.66 67 SER A O 1
ATOM 533 N N . ARG A 1 68 ? -8.707 11.066 28.402 1.00 42.94 68 ARG A N 1
ATOM 534 C CA . ARG A 1 68 ? -7.572 10.136 28.304 1.00 42.94 68 ARG A CA 1
ATOM 535 C C . ARG A 1 68 ? -8.066 8.729 28.648 1.00 42.94 68 ARG A C 1
ATOM 537 O O . ARG A 1 68 ? -7.878 8.264 29.765 1.00 42.94 68 ARG A O 1
ATOM 544 N N . ASP A 1 69 ? -8.743 8.096 27.700 1.00 51.38 69 ASP A N 1
ATOM 545 C CA . ASP A 1 69 ? -9.108 6.686 27.782 1.00 51.38 69 ASP A CA 1
ATOM 546 C C . ASP A 1 69 ? -7.965 5.843 27.177 1.00 51.38 69 ASP A C 1
ATOM 548 O O . ASP A 1 69 ? -7.617 6.053 26.009 1.00 51.38 69 ASP A O 1
ATOM 552 N N . PRO A 1 70 ? -7.342 4.924 27.939 1.00 49.53 70 PRO A N 1
ATOM 553 C CA . PRO A 1 70 ? -6.270 4.049 27.457 1.00 49.53 70 PRO A CA 1
ATOM 554 C C . PRO A 1 70 ? -6.653 3.206 26.233 1.00 49.53 70 PRO A C 1
ATOM 556 O O . PRO A 1 70 ? -5.782 2.870 25.433 1.00 49.53 70 PRO A O 1
ATOM 559 N N . SER A 1 71 ? -7.942 2.906 26.039 1.00 50.56 71 SER A N 1
ATOM 560 C CA . SER A 1 71 ? -8.435 2.177 24.861 1.00 50.56 71 SER A CA 1
ATOM 561 C C . SER A 1 71 ? -8.230 2.951 23.550 1.00 50.56 71 SER A C 1
ATOM 563 O O . SER A 1 71 ? -7.957 2.356 22.511 1.00 50.56 71 SER A O 1
ATOM 565 N N . LYS A 1 72 ? -8.239 4.291 23.591 1.00 46.50 72 LYS A N 1
ATOM 566 C CA . LYS A 1 72 ? -8.064 5.148 22.405 1.00 46.50 72 LYS A CA 1
ATOM 567 C C . LYS A 1 72 ? -6.609 5.247 21.933 1.00 46.50 72 LYS A C 1
ATOM 569 O O . LYS A 1 72 ? -6.360 5.624 20.788 1.00 46.50 72 LYS A O 1
ATOM 574 N N . PHE A 1 73 ? -5.646 4.882 22.784 1.00 45.12 73 PHE A N 1
ATOM 575 C CA . PHE A 1 73 ? -4.236 4.761 22.399 1.00 45.12 73 PHE A CA 1
ATOM 576 C C . PHE A 1 73 ? -3.976 3.556 21.479 1.00 45.12 73 PHE A C 1
ATOM 578 O O . PHE A 1 73 ? -2.995 3.577 20.740 1.00 45.12 73 PHE A O 1
ATOM 585 N N . GLN A 1 74 ? -4.870 2.556 21.436 1.00 48.06 74 GLN A N 1
ATOM 586 C CA . GLN A 1 74 ? -4.740 1.405 20.529 1.00 48.06 74 GLN A CA 1
ATOM 587 C C . GLN A 1 74 ? -4.925 1.763 19.043 1.00 48.06 74 GLN A C 1
ATOM 589 O O . GLN A 1 74 ? -4.515 0.992 18.181 1.00 48.06 74 GLN A O 1
ATOM 594 N N . HIS A 1 75 ? -5.487 2.934 18.708 1.00 52.69 75 HIS A N 1
ATOM 595 C CA . HIS A 1 75 ? -5.690 3.339 17.309 1.00 52.69 75 HIS A CA 1
ATOM 596 C C . HIS A 1 75 ? -4.422 3.845 16.603 1.00 52.69 75 HIS A C 1
ATOM 598 O O . HIS A 1 75 ? -4.410 3.989 15.377 1.00 52.69 75 HIS A O 1
ATOM 604 N N . GLN A 1 76 ? -3.337 4.102 17.340 1.00 58.66 76 GLN A N 1
ATOM 605 C CA . GLN A 1 76 ? -2.057 4.520 16.767 1.00 58.66 76 GLN A CA 1
ATOM 606 C C . GLN A 1 76 ? -1.283 3.308 16.231 1.00 58.66 76 GLN A C 1
ATOM 608 O O . GLN A 1 76 ? -0.303 2.871 16.820 1.00 58.66 76 GLN A O 1
ATOM 613 N N . GLY A 1 77 ? -1.729 2.747 15.106 1.00 84.94 77 GLY A N 1
ATOM 614 C CA . GLY A 1 77 ? -1.012 1.628 14.486 1.00 84.94 77 GLY A CA 1
ATOM 615 C C . GLY A 1 77 ? -1.677 1.008 13.266 1.00 84.94 77 GLY A C 1
ATOM 616 O O . GLY A 1 77 ? -0.973 0.444 12.436 1.00 84.94 77 GLY A O 1
ATOM 617 N N . PHE A 1 78 ? -2.995 1.163 13.092 1.00 90.50 78 PHE A N 1
ATOM 618 C CA . PHE A 1 78 ? -3.731 0.484 12.016 1.00 90.50 78 PHE A CA 1
ATOM 619 C C . PHE A 1 78 ? -3.170 0.751 10.621 1.00 90.50 78 PHE A C 1
ATOM 621 O O . PHE A 1 78 ? -3.067 -0.173 9.824 1.00 90.50 78 PHE A O 1
ATOM 628 N N . GLY A 1 79 ? -2.735 1.982 10.339 1.00 93.00 79 GLY A N 1
ATOM 629 C CA . GLY A 1 79 ? -2.109 2.289 9.053 1.00 93.00 79 GLY A CA 1
ATOM 630 C C . GLY A 1 79 ? -0.797 1.534 8.826 1.00 93.00 79 GLY A C 1
ATOM 631 O O . GLY A 1 79 ? -0.551 1.069 7.721 1.00 93.00 79 GLY A O 1
ATOM 632 N N . MET A 1 80 ? 0.014 1.360 9.874 1.00 93.00 80 MET A N 1
ATOM 633 C CA . MET A 1 80 ? 1.262 0.601 9.791 1.00 93.00 80 MET A CA 1
ATOM 634 C C . MET A 1 80 ? 0.985 -0.894 9.647 1.00 93.00 80 MET A C 1
ATOM 636 O O . MET A 1 80 ? 1.524 -1.507 8.738 1.00 93.00 80 MET A O 1
ATOM 640 N N . MET A 1 81 ? 0.070 -1.445 10.447 1.00 94.62 81 MET A N 1
ATOM 641 C CA . MET A 1 81 ? -0.304 -2.861 10.361 1.00 94.62 81 MET A CA 1
ATOM 642 C C . MET A 1 81 ? -0.919 -3.220 8.997 1.00 94.62 81 MET A C 1
ATOM 644 O O . MET A 1 81 ? -0.616 -4.268 8.436 1.00 94.62 81 MET A O 1
ATOM 648 N N . LEU A 1 82 ? -1.736 -2.330 8.415 1.00 97.19 82 LEU A N 1
ATOM 649 C CA . LEU A 1 82 ? -2.253 -2.502 7.051 1.00 97.19 82 LEU A CA 1
ATOM 650 C C . LEU A 1 82 ? -1.122 -2.525 6.017 1.00 97.19 82 LEU A C 1
ATOM 652 O O . LEU A 1 82 ? -1.151 -3.344 5.102 1.00 97.19 82 LEU A O 1
ATOM 656 N N . MET A 1 83 ? -0.137 -1.631 6.147 1.00 97.81 83 MET A N 1
ATOM 657 C CA . MET A 1 83 ? 1.022 -1.596 5.252 1.00 97.81 83 MET A CA 1
ATOM 658 C C . MET A 1 83 ? 1.902 -2.841 5.405 1.00 97.81 83 MET A C 1
ATOM 660 O O . MET A 1 83 ? 2.323 -3.393 4.395 1.00 97.81 83 MET A O 1
ATOM 664 N N . GLU A 1 84 ? 2.139 -3.315 6.628 1.00 97.19 84 GLU A N 1
ATOM 665 C CA . GLU A 1 84 ? 2.896 -4.545 6.900 1.00 97.19 84 GLU A CA 1
ATOM 666 C C . GLU A 1 84 ? 2.224 -5.769 6.269 1.00 97.19 84 GLU A C 1
ATOM 668 O O . GLU A 1 84 ? 2.882 -6.551 5.581 1.00 97.19 84 GLU A O 1
ATOM 673 N N . GLU A 1 85 ? 0.903 -5.902 6.414 1.00 98.19 85 GLU A N 1
ATOM 674 C CA . GLU A 1 85 ? 0.172 -6.992 5.766 1.00 98.19 85 GLU A CA 1
ATOM 675 C C . GLU A 1 85 ? 0.177 -6.849 4.237 1.00 98.19 85 GLU A C 1
ATOM 677 O O . GLU A 1 85 ? 0.324 -7.836 3.514 1.00 98.19 85 GLU A O 1
ATOM 682 N N . ALA A 1 86 ? 0.084 -5.623 3.713 1.00 98.38 86 ALA A N 1
ATOM 683 C CA . ALA A 1 86 ? 0.197 -5.381 2.279 1.00 98.38 86 ALA A CA 1
ATOM 684 C C . ALA A 1 86 ? 1.584 -5.760 1.732 1.00 98.38 86 ALA A C 1
ATOM 686 O O . ALA A 1 86 ? 1.669 -6.349 0.653 1.00 98.38 86 ALA A O 1
ATOM 687 N N . GLU A 1 87 ? 2.661 -5.461 2.466 1.00 98.38 87 GLU A N 1
ATOM 688 C CA . GLU A 1 87 ? 4.030 -5.886 2.145 1.00 98.38 87 GLU A CA 1
ATOM 689 C C . GLU A 1 87 ? 4.149 -7.414 2.146 1.00 98.38 87 GLU A C 1
ATOM 691 O O . GLU A 1 87 ? 4.686 -7.984 1.191 1.00 98.38 87 GLU A O 1
ATOM 696 N N . ARG A 1 88 ? 3.588 -8.083 3.162 1.00 98.00 88 ARG A N 1
ATOM 697 C CA . ARG A 1 88 ? 3.565 -9.548 3.264 1.00 98.00 88 ARG A CA 1
ATOM 698 C C . ARG A 1 88 ? 2.853 -10.185 2.069 1.00 98.00 88 ARG A C 1
ATOM 700 O O . ARG A 1 88 ? 3.446 -11.023 1.394 1.00 98.00 88 ARG A O 1
ATOM 707 N N . ILE A 1 89 ? 1.628 -9.753 1.754 1.00 97.81 89 ILE A N 1
ATOM 708 C CA . ILE A 1 89 ? 0.844 -10.264 0.613 1.00 97.81 89 ILE A CA 1
ATOM 709 C C . ILE A 1 89 ? 1.571 -9.992 -0.708 1.00 97.81 89 ILE A C 1
ATOM 711 O O . ILE A 1 89 ? 1.679 -10.879 -1.560 1.00 97.81 89 ILE A O 1
ATOM 715 N N . ALA A 1 90 ? 2.105 -8.781 -0.886 1.00 97.44 90 ALA A N 1
ATOM 716 C CA . ALA A 1 90 ? 2.840 -8.421 -2.092 1.00 97.44 90 ALA A CA 1
ATOM 717 C C . ALA A 1 90 ? 4.065 -9.324 -2.308 1.00 97.44 90 ALA A C 1
ATOM 719 O O . ALA A 1 90 ? 4.316 -9.754 -3.435 1.00 97.44 90 ALA A O 1
ATOM 720 N N . ARG A 1 91 ? 4.796 -9.651 -1.242 1.00 96.62 91 ARG A N 1
ATOM 721 C CA . ARG A 1 91 ? 5.977 -10.514 -1.300 1.00 96.62 91 ARG A CA 1
ATOM 722 C C . ARG A 1 91 ? 5.606 -11.985 -1.484 1.00 96.62 91 ARG A C 1
ATOM 724 O O . ARG A 1 91 ? 6.065 -12.627 -2.420 1.00 96.62 91 ARG A O 1
ATOM 731 N N . GLU A 1 92 ? 4.780 -12.522 -0.597 1.00 96.88 92 GLU A N 1
ATOM 732 C CA . GLU A 1 92 ? 4.570 -13.968 -0.460 1.00 96.88 92 GLU A CA 1
ATOM 733 C C . GLU A 1 92 ? 3.531 -14.512 -1.441 1.00 96.88 92 GLU A C 1
ATOM 735 O O . GLU A 1 92 ? 3.672 -15.629 -1.930 1.00 96.88 92 GLU A O 1
ATOM 740 N N . GLU A 1 93 ? 2.503 -13.726 -1.768 1.00 95.69 93 GLU A N 1
ATOM 741 C CA . GLU A 1 93 ? 1.379 -14.199 -2.584 1.00 95.69 93 GLU A CA 1
ATOM 742 C C . GLU A 1 93 ? 1.405 -13.629 -4.001 1.00 95.69 93 GLU A C 1
ATOM 744 O O . GLU A 1 93 ? 1.102 -14.324 -4.975 1.00 95.69 93 GLU A O 1
ATOM 749 N N . HIS A 1 94 ? 1.770 -12.354 -4.150 1.00 94.31 94 HIS A N 1
ATOM 750 C CA . HIS A 1 94 ? 1.919 -11.760 -5.476 1.00 94.31 94 HIS A CA 1
ATOM 751 C C . HIS A 1 94 ? 3.280 -12.070 -6.107 1.00 94.31 94 HIS A C 1
ATOM 753 O O . HIS A 1 94 ? 3.385 -11.974 -7.333 1.00 94.31 94 HIS A O 1
ATOM 759 N N . GLY A 1 95 ? 4.294 -12.427 -5.308 1.00 94.06 95 GLY A N 1
ATOM 760 C CA . GLY A 1 95 ? 5.673 -12.597 -5.773 1.00 94.06 95 GLY A CA 1
ATOM 761 C C . GLY A 1 95 ? 6.240 -11.300 -6.346 1.00 94.06 95 GLY A C 1
ATOM 762 O O . GLY A 1 95 ? 6.831 -11.309 -7.422 1.00 94.06 95 GLY A O 1
ATOM 763 N N . SER A 1 96 ? 5.936 -10.168 -5.707 1.00 95.25 96 SER A N 1
ATOM 764 C CA . SER A 1 96 ? 6.371 -8.848 -6.167 1.00 95.25 96 SER A CA 1
ATOM 765 C C . SER A 1 96 ? 7.757 -8.520 -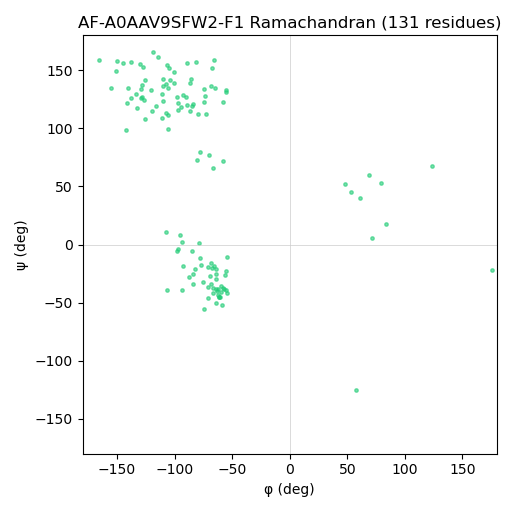5.635 1.00 95.25 96 SER A C 1
ATOM 767 O O . SER A 1 96 ? 8.031 -8.736 -4.459 1.00 95.25 96 SER A O 1
ATOM 769 N N . GLU A 1 97 ? 8.602 -7.924 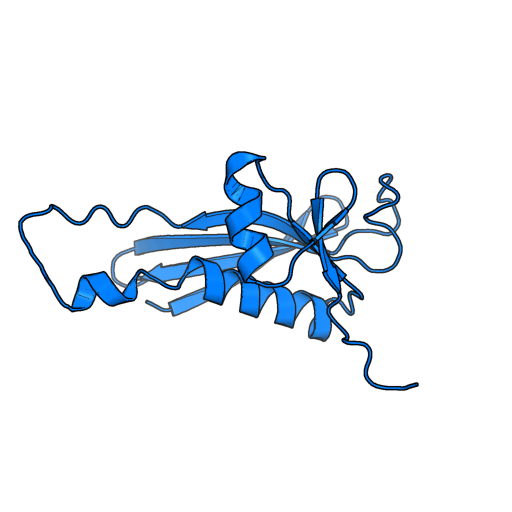-6.469 1.00 95.25 97 GLU A N 1
ATOM 770 C CA . GLU A 1 97 ? 9.948 -7.488 -6.079 1.00 95.25 97 GLU A CA 1
ATOM 771 C C . GLU A 1 97 ? 9.908 -6.214 -5.226 1.00 95.25 97 GLU A C 1
ATOM 773 O O . GLU A 1 97 ? 10.736 -6.006 -4.336 1.00 95.25 97 GLU A O 1
ATOM 778 N N . LYS A 1 98 ? 8.918 -5.356 -5.489 1.00 96.00 98 LYS A N 1
ATOM 779 C CA . LYS A 1 98 ? 8.712 -4.094 -4.778 1.00 96.00 98 LYS A CA 1
ATOM 780 C C . LYS A 1 98 ? 7.233 -3.754 -4.615 1.00 96.00 98 LYS A C 1
ATOM 782 O O . LYS A 1 98 ? 6.381 -4.183 -5.403 1.00 96.00 98 LYS A O 1
ATOM 787 N N . LEU A 1 99 ? 6.947 -2.946 -3.597 1.00 98.19 99 LEU A N 1
ATOM 788 C CA . LEU A 1 99 ? 5.638 -2.361 -3.327 1.00 98.19 99 LEU A CA 1
ATOM 789 C C . LEU A 1 99 ? 5.687 -0.855 -3.588 1.00 98.19 99 LEU A C 1
ATOM 791 O O . LEU A 1 99 ? 6.499 -0.140 -3.003 1.00 98.19 99 LEU A O 1
ATOM 795 N N . ALA A 1 100 ? 4.811 -0.378 -4.468 1.00 98.06 100 ALA A N 1
ATOM 796 C CA . ALA A 1 100 ? 4.625 1.037 -4.762 1.00 98.06 100 ALA A CA 1
ATOM 797 C C . ALA A 1 100 ? 3.393 1.585 -4.034 1.00 98.06 100 ALA A C 1
ATOM 799 O O . ALA A 1 100 ? 2.397 0.888 -3.874 1.00 98.06 100 ALA A O 1
ATOM 800 N N . VAL A 1 101 ? 3.417 2.856 -3.646 1.00 98.31 101 VAL A N 1
ATOM 801 C CA . VAL A 1 101 ? 2.308 3.532 -2.970 1.00 98.31 101 VAL A CA 1
ATOM 802 C C . VAL A 1 101 ? 1.977 4.828 -3.691 1.00 98.31 101 VAL A C 1
ATOM 804 O O . VAL A 1 101 ? 2.840 5.693 -3.891 1.00 98.31 101 VAL A O 1
ATOM 807 N N . ILE A 1 102 ? 0.702 4.993 -4.046 1.00 97.12 102 ILE A N 1
ATOM 808 C CA . ILE A 1 102 ? 0.169 6.285 -4.478 1.00 97.12 102 ILE A CA 1
ATOM 809 C C . ILE A 1 102 ? 0.073 7.175 -3.240 1.00 97.12 102 ILE A C 1
ATOM 811 O O . ILE A 1 102 ? -0.722 6.921 -2.339 1.00 97.12 102 ILE A O 1
ATOM 815 N N . SER A 1 103 ? 0.896 8.221 -3.182 1.00 91.75 103 SER A N 1
ATOM 816 C CA . SER A 1 103 ? 0.950 9.116 -2.025 1.00 91.75 103 SER A CA 1
ATOM 817 C C . SER A 1 103 ? 0.806 10.578 -2.433 1.00 91.75 103 SER A C 1
ATOM 819 O O . SER A 1 103 ? 1.424 11.041 -3.397 1.00 91.75 103 SER A O 1
ATOM 821 N N . GLY A 1 104 ? 0.014 11.329 -1.666 1.00 91.62 104 GLY A N 1
ATOM 822 C CA . GLY A 1 104 ? 0.016 12.785 -1.751 1.00 91.62 104 GLY A CA 1
ATOM 823 C C . GLY A 1 104 ? 1.346 13.346 -1.242 1.00 91.62 104 GLY A C 1
ATOM 824 O O . GLY A 1 104 ? 1.990 12.762 -0.369 1.00 91.62 104 GLY A O 1
ATOM 825 N N . VAL A 1 105 ? 1.766 14.508 -1.749 1.00 92.44 105 VAL A N 1
ATOM 826 C CA . VAL A 1 105 ? 3.062 15.116 -1.382 1.00 92.44 105 VAL A CA 1
ATOM 827 C C . VAL A 1 105 ? 3.208 15.278 0.139 1.00 92.44 105 VAL A C 1
ATOM 829 O O . VAL A 1 105 ? 4.257 14.942 0.689 1.00 92.44 105 VAL A O 1
ATOM 832 N N . GLY A 1 106 ? 2.142 15.703 0.825 1.00 92.62 106 GLY A N 1
ATOM 833 C CA . GLY A 1 106 ? 2.127 15.894 2.280 1.00 92.62 106 GLY A CA 1
ATOM 834 C C . GLY A 1 106 ? 2.235 14.606 3.105 1.00 92.62 106 GLY A C 1
ATOM 835 O O . GLY A 1 106 ? 2.646 14.660 4.260 1.00 92.62 106 GLY A O 1
ATOM 836 N N . THR A 1 107 ? 1.932 13.439 2.528 1.00 91.56 107 THR A N 1
ATOM 837 C CA . THR A 1 107 ? 1.968 12.149 3.239 1.00 91.56 107 THR A CA 1
ATOM 838 C C . THR A 1 107 ? 3.264 11.373 3.004 1.00 91.56 107 THR A C 1
ATOM 840 O O . THR A 1 107 ? 3.486 10.353 3.640 1.00 91.56 107 THR A O 1
ATOM 843 N N . ARG A 1 108 ? 4.165 11.832 2.124 1.00 94.19 108 ARG A N 1
ATOM 844 C CA . ARG A 1 108 ? 5.405 11.100 1.782 1.00 94.19 108 ARG A CA 1
ATOM 845 C C . ARG A 1 108 ? 6.297 10.810 2.991 1.00 94.19 108 ARG A C 1
ATOM 847 O O . ARG A 1 108 ? 6.872 9.733 3.082 1.00 94.19 108 ARG A O 1
ATOM 854 N N . ASN A 1 109 ? 6.380 11.741 3.945 1.00 93.75 109 ASN A N 1
ATOM 855 C CA . ASN A 1 109 ? 7.169 11.554 5.169 1.00 93.75 109 ASN A CA 1
ATOM 856 C C . ASN A 1 109 ? 6.654 10.415 6.059 1.00 93.75 109 ASN A C 1
ATOM 858 O O . ASN A 1 109 ? 7.442 9.849 6.808 1.00 93.75 109 ASN A O 1
ATOM 862 N N . TYR A 1 110 ? 5.365 10.073 5.983 1.00 92.75 110 TYR A N 1
ATOM 863 C CA . TYR A 1 110 ? 4.818 8.911 6.683 1.00 92.75 110 TYR A CA 1
ATOM 864 C C . TYR A 1 110 ? 5.443 7.618 6.148 1.00 92.75 110 TYR A C 1
ATOM 866 O O . TYR A 1 110 ? 6.013 6.852 6.915 1.00 92.75 110 TYR A O 1
ATOM 874 N N . TYR A 1 111 ? 5.450 7.446 4.824 1.00 96.38 111 TYR A N 1
ATOM 875 C CA . TYR A 1 111 ? 6.027 6.270 4.171 1.00 96.38 111 TYR A CA 1
ATOM 876 C C . TYR A 1 111 ? 7.555 6.203 4.299 1.00 96.38 111 TYR A C 1
ATOM 878 O O . TYR A 1 111 ? 8.106 5.122 4.478 1.00 96.38 111 TYR A O 1
ATOM 886 N N . ARG A 1 112 ? 8.256 7.348 4.305 1.00 96.12 112 ARG A N 1
ATOM 887 C CA . ARG A 1 112 ? 9.713 7.377 4.553 1.00 96.12 112 ARG A CA 1
ATOM 888 C C . ARG A 1 112 ? 10.099 6.748 5.887 1.00 96.12 112 ARG A C 1
ATOM 890 O O . ARG A 1 112 ? 11.095 6.040 5.959 1.00 96.12 112 ARG A O 1
ATOM 897 N N . LYS A 1 113 ? 9.292 6.954 6.932 1.00 93.69 113 LYS A N 1
ATOM 898 C CA . LYS A 1 113 ? 9.518 6.327 8.246 1.00 93.69 113 LYS A CA 1
ATOM 899 C C . LYS A 1 113 ? 9.400 4.799 8.206 1.00 93.69 113 LYS A C 1
ATOM 901 O O . LYS A 1 113 ? 9.942 4.146 9.085 1.00 93.69 113 LYS A O 1
ATOM 906 N N . MET A 1 114 ? 8.724 4.244 7.198 1.00 93.62 114 MET A N 1
ATOM 907 C CA . MET A 1 114 ? 8.572 2.801 6.966 1.00 93.62 114 MET A CA 1
ATOM 908 C C . MET A 1 114 ? 9.612 2.235 5.981 1.00 93.62 114 MET A C 1
ATOM 910 O O . MET A 1 114 ? 9.501 1.082 5.561 1.00 93.62 114 MET A O 1
ATOM 914 N N . GLY A 1 115 ? 10.605 3.041 5.584 1.00 96.12 115 GLY A N 1
ATOM 915 C CA . GLY A 1 115 ? 11.657 2.639 4.648 1.00 96.12 115 GLY A CA 1
ATOM 916 C C . GLY A 1 115 ? 11.279 2.758 3.171 1.00 96.12 115 GLY A C 1
ATOM 917 O O . GLY A 1 115 ? 11.929 2.142 2.336 1.00 96.12 115 GLY A O 1
ATOM 918 N N . TYR A 1 116 ? 10.232 3.519 2.832 1.00 97.50 116 TYR A N 1
ATOM 919 C CA . TYR A 1 116 ? 9.913 3.814 1.434 1.00 97.50 116 TYR A CA 1
ATOM 920 C C . TYR A 1 116 ? 10.705 5.020 0.933 1.00 97.50 116 TYR A C 1
ATOM 922 O O . TYR A 1 116 ? 10.815 6.047 1.609 1.00 97.50 116 TYR A O 1
ATOM 930 N N . GLU A 1 117 ? 11.132 4.948 -0.318 1.00 97.62 117 GLU A N 1
ATOM 931 C CA . GLU A 1 117 ? 11.836 6.010 -1.027 1.00 97.62 117 GLU A CA 1
ATOM 932 C C . GLU A 1 117 ? 10.994 6.545 -2.187 1.00 97.62 117 GLU A C 1
ATOM 934 O O . GLU A 1 117 ? 10.016 5.931 -2.603 1.00 97.62 117 GLU A O 1
ATOM 939 N N . LEU A 1 118 ? 11.311 7.742 -2.679 1.00 97.44 118 LEU A N 1
ATOM 940 C CA . LEU A 1 118 ? 10.561 8.338 -3.786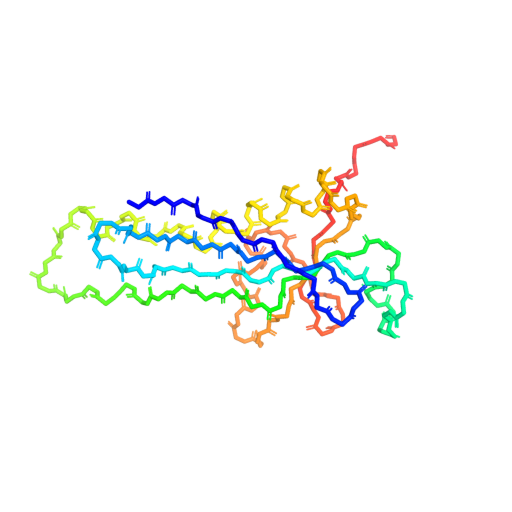 1.00 97.44 118 LEU A CA 1
ATOM 941 C C . LEU A 1 118 ? 11.108 7.817 -5.123 1.00 97.44 118 LEU A C 1
ATOM 943 O O . LEU A 1 118 ? 12.251 8.110 -5.460 1.00 97.44 118 LEU A O 1
ATOM 947 N N . GLU A 1 119 ? 10.270 7.146 -5.914 1.00 95.75 119 GLU A N 1
ATOM 948 C CA . GLU A 1 119 ? 10.576 6.716 -7.285 1.00 95.75 119 GLU A CA 1
ATOM 949 C C . GLU A 1 119 ? 9.486 7.244 -8.231 1.00 95.75 119 GLU A C 1
ATOM 951 O O . GLU A 1 119 ? 8.326 6.816 -8.198 1.00 95.75 119 GLU A O 1
ATOM 956 N N . GLY A 1 120 ? 9.839 8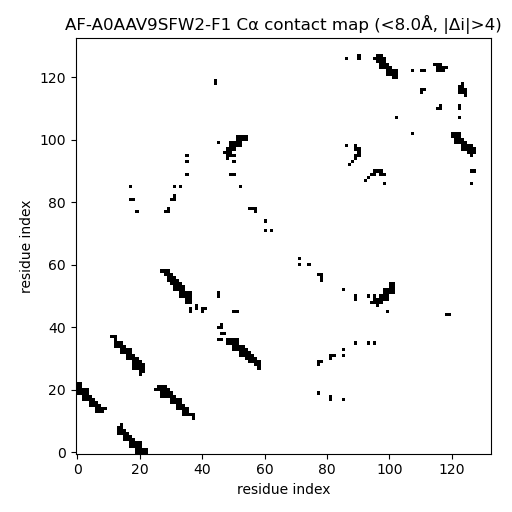.237 -9.052 1.00 93.81 120 GLY A N 1
ATOM 957 C CA . GLY A 1 120 ? 8.874 8.934 -9.901 1.00 93.81 120 GLY A CA 1
ATOM 958 C C . GLY A 1 120 ? 7.736 9.554 -9.068 1.00 93.81 120 GLY A C 1
ATOM 959 O O . GLY A 1 120 ? 8.000 10.341 -8.151 1.00 93.81 120 GLY A O 1
ATOM 960 N N . PRO A 1 121 ? 6.457 9.252 -9.363 1.00 94.94 121 PRO A N 1
ATOM 961 C CA . PRO A 1 121 ? 5.330 9.761 -8.585 1.00 94.94 121 PRO A CA 1
ATOM 962 C C . PRO A 1 121 ? 4.989 8.914 -7.341 1.00 94.94 121 PRO A C 1
ATOM 964 O O . PRO A 1 121 ? 4.119 9.328 -6.570 1.00 94.94 121 PRO A O 1
ATOM 967 N N . TYR A 1 122 ? 5.634 7.762 -7.132 1.00 97.75 122 TYR A N 1
ATOM 968 C CA . TYR A 1 122 ? 5.277 6.787 -6.095 1.00 97.75 122 TYR A CA 1
ATOM 969 C C . TYR A 1 122 ? 6.268 6.788 -4.929 1.00 97.75 122 TYR A C 1
ATOM 971 O O . TYR A 1 122 ? 7.438 7.123 -5.088 1.00 97.75 122 TYR A O 1
ATOM 979 N N . MET A 1 123 ? 5.800 6.367 -3.754 1.00 98.19 123 MET A N 1
ATOM 980 C CA . MET A 1 123 ? 6.695 5.911 -2.685 1.00 98.19 123 MET A CA 1
ATOM 981 C C . MET A 1 123 ? 6.899 4.408 -2.857 1.00 98.19 123 MET A C 1
ATOM 983 O O . MET A 1 123 ? 5.915 3.683 -2.954 1.00 98.19 123 MET A O 1
ATOM 987 N N . VAL A 1 124 ? 8.137 3.935 -2.922 1.00 97.75 124 VAL A N 1
ATOM 988 C CA . VAL A 1 124 ? 8.480 2.550 -3.263 1.00 97.75 124 VAL A CA 1
ATOM 989 C C . VAL A 1 124 ? 9.368 1.938 -2.188 1.00 97.75 124 VAL A C 1
ATOM 991 O O . VAL A 1 124 ? 10.242 2.609 -1.646 1.00 97.75 124 VAL A O 1
ATOM 994 N N . LYS A 1 125 ? 9.143 0.657 -1.894 1.00 97.50 125 LYS A N 1
ATOM 995 C CA . LYS A 1 125 ? 9.995 -0.166 -1.033 1.00 97.50 125 LYS A CA 1
ATOM 996 C C . LYS A 1 125 ? 10.253 -1.510 -1.708 1.00 97.50 125 LYS A C 1
ATOM 998 O O . LYS A 1 125 ? 9.312 -2.166 -2.158 1.00 97.50 125 LYS A O 1
ATOM 1003 N N . HIS A 1 126 ? 11.518 -1.913 -1.784 1.00 96.19 126 HIS A N 1
ATOM 1004 C CA . HIS A 1 126 ? 11.903 -3.252 -2.231 1.00 96.19 126 HIS A CA 1
ATOM 1005 C C . HIS A 1 126 ? 11.590 -4.275 -1.130 1.00 96.19 126 HIS A C 1
ATOM 1007 O O . HIS A 1 126 ? 11.850 -4.021 0.045 1.00 96.19 126 HIS A O 1
ATOM 1013 N N . LEU A 1 127 ? 10.977 -5.401 -1.503 1.00 94.75 127 LEU A N 1
ATOM 1014 C CA . LEU A 1 127 ? 10.428 -6.382 -0.552 1.00 94.75 127 LEU A CA 1
ATOM 1015 C C . LEU A 1 127 ? 11.409 -7.504 -0.198 1.00 94.75 127 LEU A C 1
ATOM 1017 O O . LEU A 1 127 ? 11.243 -8.172 0.825 1.00 94.75 127 LEU A O 1
ATOM 1021 N N . TYR A 1 128 ? 12.431 -7.685 -1.028 1.00 86.94 128 TYR A N 1
ATOM 1022 C CA . TYR A 1 128 ? 13.587 -8.522 -0.755 1.00 86.94 128 TYR A CA 1
ATOM 1023 C C . TYR A 1 128 ? 14.757 -7.572 -0.507 1.00 86.94 128 TYR A C 1
ATOM 1025 O O . TYR A 1 128 ? 15.124 -6.791 -1.386 1.00 86.94 128 TYR A O 1
ATOM 1033 N N . GLY A 1 129 ? 15.266 -7.554 0.724 1.00 65.25 129 GLY A N 1
ATOM 1034 C CA . GLY A 1 129 ? 16.475 -6.803 1.043 1.00 65.25 129 GLY A CA 1
ATOM 1035 C C . GLY A 1 129 ? 17.683 -7.391 0.315 1.00 65.25 129 GLY A C 1
ATOM 1036 O O . GLY A 1 129 ? 17.667 -8.554 -0.081 1.00 65.25 129 GLY A O 1
ATOM 1037 N N . ALA A 1 130 ? 18.726 -6.576 0.165 1.00 49.03 130 ALA A N 1
ATOM 1038 C CA . ALA A 1 130 ? 20.051 -6.973 -0.302 1.00 49.03 130 ALA A CA 1
ATOM 1039 C C . ALA A 1 130 ? 20.750 -7.901 0.715 1.00 49.03 130 ALA A C 1
ATOM 1041 O O . ALA A 1 130 ? 21.736 -7.528 1.342 1.00 49.03 130 ALA A O 1
ATOM 1042 N N . GLU A 1 131 ? 20.209 -9.097 0.917 1.00 44.12 131 GLU A N 1
ATOM 1043 C CA . GLU A 1 131 ? 20.914 -10.218 1.527 1.00 44.12 131 GLU A CA 1
ATOM 1044 C C . GLU A 1 131 ? 21.128 -11.261 0.431 1.00 44.12 131 GLU A C 1
ATOM 1046 O O . GLU A 1 131 ? 20.164 -11.886 -0.010 1.00 44.12 131 GLU A O 1
ATOM 1051 N N . LEU A 1 132 ? 22.399 -11.388 0.021 1.00 42.62 132 LEU A N 1
ATOM 1052 C CA . LEU A 1 132 ? 23.045 -12.337 -0.906 1.00 42.62 132 LEU A CA 1
ATOM 1053 C C . LEU A 1 132 ? 23.771 -11.623 -2.061 1.00 42.62 132 LEU A C 1
ATOM 1055 O O . LEU A 1 132 ? 23.389 -11.761 -3.218 1.00 42.62 132 LEU A O 1
ATOM 1059 N N . ASP A 1 133 ? 24.840 -10.903 -1.713 1.00 33.75 133 ASP A N 1
ATOM 1060 C CA . ASP A 1 133 ? 26.106 -10.894 -2.464 1.00 33.75 133 ASP A CA 1
ATOM 1061 C C . ASP A 1 133 ? 27.243 -11.175 -1.467 1.00 33.75 133 ASP A C 1
ATOM 1063 O O . ASP A 1 133 ? 27.198 -10.597 -0.352 1.00 33.75 133 ASP A O 1
#

Secondary structure (DSSP, 8-state):
-EEEEEEEEETTEEEEEEEEEETTTTEEEEEEEEEEPPTT--SGGG-SSEEEEEEEEE------TT---GGGGGGTTHHHHHHHHHHHHHHHTS--SEEEEE--GGGHHHHHTTT-EEETTEEEEESS-S---